Protein AF-A0A1E7J244-F1 (afdb_monomer_lite)

Secondary structure (DSSP, 8-state):
-B--TT-TT--HHHHHHHHHHHHHS--SEEEEEETTEE-S-BEE-GGGHHHHHT--STTTTHHHHHHTGGGEEEEE-S-GGGG----SHHHHHHHHSS-PPP-PPPP-

Sequence (108 aa):
MFLLGDQPFIGPTIIDSLILALQKQPANLIIPTFQGKRGNPVLAHRSIFELIQGITGDKGARVLFRSLKDQILEVEVFDQGIHLDVDTIEDYRRLADADFPEIAPPAK

Radius of gyration: 15.01 Å; chains: 1; bounding box: 40×36×39 Å

pLDDT: mean 87.34, std 13.87, range [40.31, 97.5]

Foldseek 3Di:
DDDDPQLPLPAVVNVVQQVVVCVVDPFQKEFEDEPNHTFDDIDGDPVCVVVQVPDDDDCHCVVVCVVRVVRYHYGYDHDPSRPQGDPDPVSVVVVVPDPDPPRPPPDD

Structure (mmCIF, N/CA/C/O backbone):
data_AF-A0A1E7J244-F1
#
_entry.id   AF-A0A1E7J244-F1
#
loop_
_atom_site.group_PDB
_atom_site.id
_atom_site.type_symbol
_atom_site.label_atom_id
_atom_site.label_alt_id
_atom_site.label_comp_id
_atom_site.label_asym_id
_atom_site.label_entity_id
_atom_site.label_seq_id
_atom_site.pdbx_PDB_ins_code
_atom_site.Cartn_x
_atom_site.Cartn_y
_atom_site.Cartn_z
_atom_site.occupancy
_atom_site.B_iso_or_equiv
_atom_site.auth_seq_id
_atom_site.auth_comp_id
_atom_site.auth_asym_id
_atom_site.auth_atom_id
_atom_site.pdbx_PDB_model_num
ATOM 1 N N . MET A 1 1 ? -6.843 -8.932 2.529 1.00 92.19 1 MET A N 1
ATOM 2 C CA . MET A 1 1 ? -5.667 -8.206 2.011 1.00 92.19 1 MET A CA 1
ATOM 3 C C . MET A 1 1 ? -5.795 -8.154 0.506 1.00 92.19 1 MET A C 1
ATOM 5 O O . MET A 1 1 ? -6.256 -9.137 -0.061 1.00 92.19 1 MET A O 1
ATOM 9 N N . PHE A 1 2 ? -5.427 -7.038 -0.106 1.00 93.25 2 PHE A N 1
ATOM 10 C CA . PHE A 1 2 ? -5.352 -6.879 -1.552 1.00 93.25 2 PHE A CA 1
ATOM 11 C C . PHE A 1 2 ? -3.886 -6.713 -1.955 1.00 93.25 2 PHE A C 1
ATOM 13 O O . PHE A 1 2 ? -3.195 -5.855 -1.407 1.00 93.25 2 PHE A O 1
ATOM 20 N N . LEU A 1 3 ? -3.448 -7.557 -2.885 1.00 93.94 3 LEU A N 1
ATOM 21 C CA . LEU A 1 3 ? -2.145 -7.548 -3.548 1.00 93.94 3 LEU A CA 1
ATOM 22 C C . LEU A 1 3 ? -2.396 -7.367 -5.045 1.00 93.94 3 LEU A C 1
ATOM 24 O O . LEU A 1 3 ? -3.438 -7.809 -5.540 1.00 93.94 3 LEU A O 1
ATOM 28 N N . LEU A 1 4 ? -1.458 -6.737 -5.746 1.00 92.69 4 LEU A N 1
ATOM 29 C CA . LEU A 1 4 ? -1.504 -6.643 -7.200 1.00 92.69 4 LEU A CA 1
ATOM 30 C C . LEU A 1 4 ? -0.623 -7.736 -7.812 1.00 92.69 4 LEU A C 1
ATOM 32 O O . LEU A 1 4 ? 0.430 -8.067 -7.271 1.00 92.69 4 LEU A O 1
ATOM 36 N N . GLY A 1 5 ? -1.088 -8.345 -8.903 1.00 92.44 5 GLY A N 1
ATOM 37 C CA . GLY A 1 5 ? -0.395 -9.477 -9.531 1.00 92.44 5 GLY A CA 1
ATOM 38 C C . GLY A 1 5 ? 0.880 -9.088 -10.284 1.00 92.44 5 GLY A C 1
ATOM 39 O O . GLY A 1 5 ? 1.729 -9.938 -10.528 1.00 92.44 5 GLY A O 1
ATOM 40 N N . ASP A 1 6 ? 1.009 -7.813 -10.629 1.00 93.69 6 ASP A N 1
ATOM 41 C CA . ASP A 1 6 ? 2.112 -7.162 -11.339 1.00 93.69 6 ASP A CA 1
ATOM 42 C C . ASP A 1 6 ? 3.141 -6.509 -10.399 1.00 93.69 6 ASP A C 1
ATOM 44 O O . ASP A 1 6 ? 4.097 -5.901 -10.876 1.00 93.69 6 ASP A O 1
ATOM 48 N N . GLN A 1 7 ? 2.996 -6.681 -9.079 1.00 93.06 7 GLN A N 1
ATOM 49 C CA . GLN A 1 7 ? 3.931 -6.197 -8.057 1.00 93.06 7 GLN A CA 1
ATOM 50 C 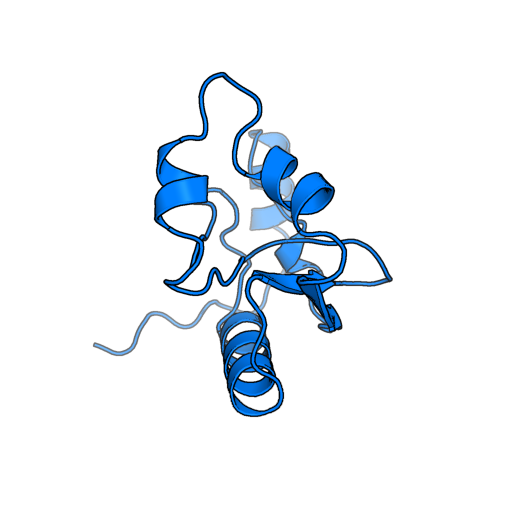C . GLN A 1 7 ? 4.692 -7.354 -7.383 1.00 93.06 7 GLN A C 1
ATOM 52 O O . GLN A 1 7 ? 4.452 -7.666 -6.211 1.00 93.06 7 GLN A O 1
ATOM 57 N N . PRO A 1 8 ? 5.626 -8.025 -8.082 1.00 91.19 8 PRO A N 1
ATOM 58 C CA . PRO A 1 8 ? 6.312 -9.198 -7.542 1.00 91.19 8 PRO A CA 1
ATOM 59 C C . PRO A 1 8 ? 7.269 -8.864 -6.389 1.00 91.19 8 PRO A C 1
ATOM 61 O O . PRO A 1 8 ? 7.616 -9.749 -5.618 1.00 91.19 8 PRO A O 1
ATOM 64 N N . PHE A 1 9 ? 7.674 -7.601 -6.232 1.00 91.06 9 PHE A N 1
ATOM 65 C CA . PHE A 1 9 ? 8.650 -7.167 -5.224 1.00 91.06 9 PHE A CA 1
ATOM 66 C C . PHE A 1 9 ? 8.050 -6.910 -3.835 1.00 91.06 9 PHE A C 1
ATOM 68 O O . PHE A 1 9 ? 8.753 -6.453 -2.936 1.00 91.06 9 PHE A O 1
ATOM 75 N N . ILE A 1 10 ? 6.765 -7.210 -3.623 1.00 92.38 10 ILE A N 1
ATOM 76 C CA . ILE A 1 10 ? 6.175 -7.192 -2.281 1.00 92.38 10 ILE A CA 1
ATOM 77 C C . ILE A 1 10 ? 6.708 -8.384 -1.479 1.00 92.38 10 ILE A C 1
ATOM 79 O O . ILE A 1 10 ? 6.204 -9.503 -1.574 1.00 92.38 10 ILE A O 1
ATOM 83 N N . GLY A 1 11 ? 7.730 -8.127 -0.665 1.00 89.69 11 GLY A N 1
ATOM 84 C CA . GLY A 1 11 ? 8.319 -9.118 0.228 1.00 89.69 11 GLY A CA 1
ATOM 85 C C . GLY A 1 11 ? 7.470 -9.435 1.472 1.00 89.69 11 GLY A C 1
ATOM 86 O O . GLY A 1 11 ? 6.591 -8.658 1.867 1.00 89.69 11 GLY A O 1
ATOM 87 N N . PRO A 1 12 ? 7.765 -10.555 2.161 1.00 92.62 12 PRO A N 1
ATOM 88 C CA . PRO A 1 12 ? 7.061 -10.958 3.381 1.00 92.62 12 PRO A CA 1
ATOM 89 C C . PRO A 1 12 ? 7.202 -9.935 4.517 1.00 92.62 12 PRO A C 1
ATOM 91 O O . PRO A 1 12 ? 6.264 -9.724 5.277 1.00 92.62 12 PRO A O 1
ATOM 94 N N . THR A 1 13 ? 8.327 -9.224 4.591 1.00 93.50 13 THR A N 1
ATOM 95 C CA . THR A 1 13 ? 8.584 -8.193 5.610 1.00 93.50 13 THR A CA 1
ATOM 96 C C . THR A 1 13 ? 7.590 -7.032 5.548 1.00 93.50 13 THR A C 1
ATOM 98 O O . THR A 1 13 ? 7.184 -6.515 6.593 1.00 93.50 13 THR A O 1
ATOM 101 N N . ILE A 1 14 ? 7.153 -6.636 4.346 1.00 95.00 14 ILE A N 1
ATOM 102 C CA . ILE A 1 14 ? 6.096 -5.632 4.158 1.00 95.00 14 ILE A CA 1
ATOM 103 C C . ILE A 1 14 ? 4.780 -6.172 4.726 1.00 95.00 14 ILE A C 1
ATOM 105 O O . ILE A 1 14 ? 4.112 -5.489 5.502 1.00 95.00 14 ILE A O 1
ATOM 109 N N . ILE A 1 15 ? 4.425 -7.411 4.380 1.00 95.50 15 ILE A N 1
ATOM 110 C CA . ILE A 1 15 ? 3.190 -8.061 4.834 1.00 95.50 15 ILE A CA 1
ATOM 111 C C . ILE A 1 15 ? 3.156 -8.164 6.365 1.00 95.50 15 ILE A C 1
ATOM 113 O O . ILE A 1 15 ? 2.175 -7.748 6.990 1.00 95.50 15 ILE A O 1
ATOM 117 N N . ASP A 1 16 ? 4.240 -8.649 6.968 1.00 96.00 16 ASP A N 1
ATOM 118 C CA . ASP A 1 16 ? 4.376 -8.790 8.416 1.00 96.00 16 ASP A CA 1
ATOM 119 C C . ASP A 1 16 ? 4.263 -7.436 9.121 1.00 96.00 16 ASP A C 1
ATOM 121 O O . ASP A 1 16 ? 3.576 -7.319 10.138 1.00 96.00 16 ASP A O 1
ATOM 125 N N . SER A 1 17 ? 4.858 -6.383 8.551 1.00 96.19 17 SER A N 1
ATOM 126 C CA . SER A 1 17 ? 4.771 -5.021 9.093 1.00 96.19 17 SER A CA 1
ATOM 127 C C . SER A 1 17 ? 3.323 -4.527 9.176 1.00 96.19 17 SER A C 1
ATOM 129 O O . SER A 1 17 ? 2.916 -3.963 10.195 1.00 96.19 17 SER A O 1
ATOM 131 N N . LEU A 1 18 ? 2.511 -4.786 8.145 1.00 97.00 18 LEU A N 1
ATOM 132 C CA . LEU A 1 18 ? 1.093 -4.410 8.141 1.00 97.00 18 LEU A CA 1
ATOM 133 C C . LEU A 1 18 ? 0.263 -5.239 9.129 1.00 97.00 18 LEU A C 1
ATOM 135 O O . LEU A 1 18 ? -0.622 -4.699 9.795 1.00 97.00 18 LEU A O 1
ATOM 139 N N . ILE A 1 19 ? 0.543 -6.541 9.248 1.00 96.06 19 ILE A N 1
ATOM 140 C CA . ILE A 1 19 ? -0.139 -7.422 10.209 1.00 96.06 19 ILE A CA 1
ATOM 141 C C . ILE A 1 19 ? 0.183 -6.994 11.646 1.00 96.06 19 ILE A C 1
ATOM 143 O O . ILE A 1 19 ? -0.722 -6.886 12.476 1.00 96.06 19 ILE A O 1
ATOM 147 N N . LEU A 1 20 ? 1.448 -6.695 11.944 1.00 96.81 20 LEU A N 1
ATOM 148 C CA . LEU A 1 20 ? 1.864 -6.194 13.254 1.00 96.81 20 LEU A CA 1
ATOM 149 C C . LEU A 1 20 ? 1.220 -4.839 13.572 1.00 96.81 20 LEU A C 1
ATOM 151 O O . LEU A 1 20 ? 0.821 -4.602 14.713 1.00 96.81 20 LEU A O 1
ATOM 155 N N . ALA A 1 21 ? 1.087 -3.954 12.582 1.00 96.62 21 ALA A N 1
ATOM 156 C CA . ALA A 1 21 ? 0.380 -2.689 12.750 1.00 96.62 21 ALA A CA 1
ATOM 157 C C . ALA A 1 21 ? -1.105 -2.907 13.082 1.00 96.62 21 ALA A C 1
ATOM 159 O O . ALA A 1 21 ? -1.600 -2.307 14.036 1.00 96.62 21 ALA A O 1
ATOM 160 N N . LEU A 1 22 ? -1.784 -3.828 12.383 1.00 94.62 22 LEU A N 1
ATOM 161 C CA . LEU A 1 22 ? -3.179 -4.199 12.662 1.00 94.62 22 LEU A CA 1
ATOM 162 C C . LEU A 1 22 ? -3.374 -4.679 14.103 1.00 94.62 22 LEU A C 1
ATOM 164 O O . LEU A 1 22 ? -4.349 -4.311 14.754 1.00 94.62 22 LEU A O 1
ATOM 168 N N . GLN A 1 23 ? -2.451 -5.507 14.598 1.00 94.50 23 GLN A N 1
ATOM 169 C CA . GLN A 1 23 ? -2.508 -6.039 15.960 1.00 94.50 23 GLN A CA 1
ATOM 170 C C . GLN A 1 23 ? -2.347 -4.947 17.024 1.00 94.50 23 GLN A C 1
ATOM 172 O O . GLN A 1 23 ? -2.939 -5.047 18.097 1.00 94.50 23 GLN A O 1
ATOM 177 N N . LYS A 1 24 ? -1.555 -3.907 16.739 1.00 96.38 24 LYS A N 1
ATOM 178 C CA . LYS A 1 24 ? -1.320 -2.783 17.657 1.00 96.38 24 LYS A CA 1
ATOM 179 C C . LYS A 1 24 ? -2.447 -1.757 17.626 1.00 96.38 24 LYS A C 1
ATOM 181 O O . LYS A 1 24 ? -2.811 -1.220 18.669 1.00 96.38 24 LYS A O 1
ATOM 186 N N . GLN A 1 25 ? -2.972 -1.470 16.440 1.00 94.62 25 GLN A N 1
ATOM 187 C CA . GLN A 1 25 ? -3.987 -0.452 16.229 1.00 94.62 25 GLN A CA 1
ATOM 188 C C . GLN A 1 25 ? -4.992 -0.931 15.175 1.00 94.62 25 GLN A C 1
ATOM 190 O O . GLN A 1 25 ? -4.710 -0.8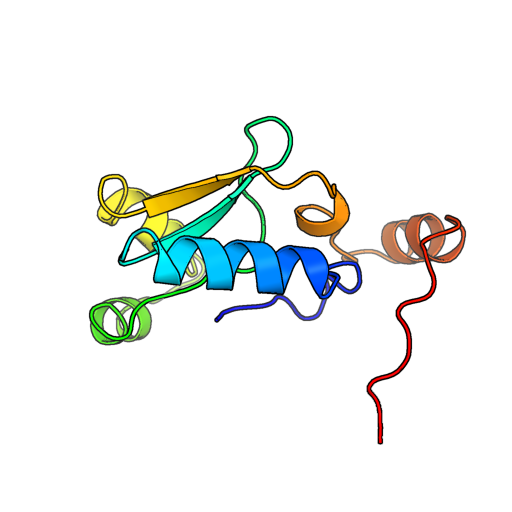76 13.976 1.00 94.62 25 GLN A O 1
ATOM 195 N N . PRO A 1 26 ? -6.189 -1.371 15.602 1.00 92.12 26 PRO A N 1
ATOM 196 C CA . PRO A 1 26 ? -7.262 -1.694 14.678 1.00 92.12 26 PRO A CA 1
ATOM 197 C C . PRO A 1 26 ? -7.627 -0.483 13.813 1.00 92.12 26 PRO A C 1
ATOM 199 O O . PRO A 1 26 ? -7.870 0.611 14.324 1.00 92.12 26 PRO A O 1
ATOM 202 N N . ALA A 1 27 ? -7.697 -0.692 12.502 1.00 94.00 27 ALA A N 1
ATOM 203 C CA . ALA A 1 27 ? -8.133 0.303 11.531 1.00 94.00 27 ALA A CA 1
ATOM 204 C C . ALA A 1 27 ? -8.926 -0.377 10.410 1.00 94.00 27 ALA A C 1
ATOM 206 O O . ALA A 1 27 ? -8.762 -1.572 10.152 1.00 94.00 27 ALA A O 1
ATOM 207 N N . ASN A 1 28 ? -9.791 0.383 9.735 1.00 94.75 28 ASN A N 1
ATOM 208 C CA . ASN A 1 28 ? -10.603 -0.166 8.648 1.00 94.75 28 ASN A CA 1
ATOM 209 C C . ASN A 1 28 ? -9.781 -0.382 7.375 1.00 94.75 28 ASN A C 1
ATOM 211 O O . ASN A 1 28 ? -10.041 -1.332 6.633 1.00 94.75 28 ASN A O 1
ATOM 215 N N . LEU A 1 29 ? -8.781 0.470 7.151 1.00 95.25 29 LEU A N 1
ATOM 216 C CA . LEU A 1 29 ? -7.779 0.316 6.106 1.00 95.25 29 LEU A CA 1
ATOM 217 C C . LEU A 1 29 ? -6.384 0.471 6.703 1.00 95.25 29 LEU A C 1
ATOM 219 O O . LEU A 1 29 ? -6.152 1.392 7.481 1.00 95.25 29 LEU A O 1
ATOM 223 N N . ILE A 1 30 ? -5.457 -0.395 6.305 1.00 96.81 30 ILE A N 1
ATOM 224 C CA . ILE A 1 30 ? -4.034 -0.262 6.633 1.00 96.81 30 ILE A CA 1
ATOM 225 C C . ILE A 1 30 ? -3.245 -0.337 5.334 1.00 96.81 30 ILE A C 1
ATOM 227 O O . ILE A 1 30 ? -3.489 -1.226 4.512 1.00 96.81 30 ILE A O 1
ATOM 231 N N . ILE A 1 31 ? -2.351 0.628 5.137 1.00 96.00 31 ILE A N 1
ATOM 232 C CA . ILE A 1 31 ? -1.651 0.853 3.871 1.00 96.00 31 ILE A CA 1
ATOM 233 C C . ILE A 1 31 ? -0.178 1.151 4.167 1.00 96.00 31 ILE A C 1
ATOM 235 O O . ILE A 1 31 ? 0.092 1.968 5.051 1.00 96.00 31 ILE A O 1
ATOM 239 N N . PRO A 1 32 ? 0.773 0.547 3.440 1.00 97.12 32 PRO A N 1
ATOM 240 C CA . PRO A 1 32 ? 2.172 0.888 3.573 1.00 97.12 32 PRO A CA 1
ATOM 241 C C . PRO A 1 32 ? 2.465 2.241 2.927 1.00 97.12 32 PRO A C 1
ATOM 243 O O . PRO A 1 32 ? 1.891 2.603 1.891 1.00 97.12 32 PRO A O 1
ATOM 246 N N . THR A 1 33 ? 3.407 2.961 3.517 1.00 97.31 33 THR A N 1
ATOM 247 C CA . THR A 1 33 ? 4.016 4.148 2.929 1.00 97.31 33 THR A CA 1
ATOM 248 C C . THR A 1 33 ? 5.521 3.971 2.827 1.00 97.31 33 THR A C 1
ATOM 250 O O . THR A 1 33 ? 6.137 3.347 3.683 1.00 97.31 33 THR A O 1
ATOM 253 N N . PHE A 1 34 ? 6.115 4.512 1.771 1.00 95.81 34 PHE A N 1
ATOM 254 C CA . PHE A 1 34 ? 7.560 4.637 1.639 1.00 95.81 34 PHE A CA 1
ATOM 255 C C . PHE A 1 34 ? 7.854 6.072 1.222 1.00 95.81 34 PHE A C 1
ATOM 257 O O . PHE A 1 34 ? 7.341 6.552 0.206 1.00 95.81 34 PHE A O 1
ATOM 264 N N . GLN A 1 35 ? 8.625 6.791 2.038 1.00 94.56 35 GLN A N 1
ATOM 265 C CA . GLN A 1 35 ? 8.953 8.202 1.802 1.00 94.56 35 GLN A CA 1
ATOM 266 C C . GLN A 1 35 ? 7.696 9.078 1.623 1.00 94.56 35 GLN A C 1
ATOM 268 O O . GLN A 1 35 ? 7.629 9.946 0.748 1.00 94.56 35 GLN A O 1
ATOM 273 N N . GLY A 1 36 ? 6.667 8.825 2.439 1.00 93.50 36 GLY A N 1
ATOM 274 C CA . GLY A 1 36 ? 5.409 9.580 2.424 1.00 93.50 36 GLY A CA 1
ATOM 275 C C . GLY A 1 36 ? 4.486 9.286 1.235 1.00 93.50 36 GLY A C 1
ATOM 276 O O . GLY A 1 36 ? 3.465 9.958 1.072 1.00 93.50 36 GLY A O 1
ATOM 277 N N . LYS A 1 37 ? 4.808 8.292 0.398 1.00 94.81 37 LYS A N 1
ATOM 278 C CA . LYS A 1 37 ? 3.942 7.834 -0.695 1.00 94.81 37 LYS A CA 1
ATOM 279 C C . LYS A 1 37 ? 3.283 6.513 -0.328 1.00 94.81 37 LYS A C 1
ATOM 281 O O . LYS A 1 37 ? 3.950 5.578 0.092 1.00 94.81 37 LYS A O 1
ATOM 286 N N . ARG A 1 38 ? 1.963 6.436 -0.507 1.00 94.56 38 ARG A N 1
ATOM 287 C CA . ARG A 1 38 ? 1.178 5.210 -0.296 1.00 94.56 38 ARG A CA 1
ATOM 288 C C . ARG A 1 38 ? 1.471 4.186 -1.387 1.00 94.56 38 ARG A C 1
ATOM 290 O O . ARG A 1 38 ? 1.598 4.561 -2.551 1.00 94.56 38 ARG A O 1
ATOM 297 N N . GLY A 1 39 ? 1.510 2.914 -1.014 1.00 93.69 39 GLY A N 1
ATOM 298 C CA . GLY A 1 39 ? 1.639 1.793 -1.941 1.00 93.69 39 GLY A CA 1
ATOM 299 C C . GLY A 1 39 ? 0.728 0.629 -1.568 1.00 93.69 39 GLY A C 1
ATOM 300 O O . GLY A 1 39 ? -0.269 0.793 -0.864 1.00 93.69 39 GLY A O 1
ATOM 301 N N . ASN A 1 40 ? 1.089 -0.551 -2.048 1.00 94.25 40 ASN A N 1
ATOM 302 C CA . ASN A 1 40 ? 0.426 -1.823 -1.761 1.00 94.25 40 ASN A CA 1
ATOM 303 C C . ASN A 1 40 ? 1.342 -2.711 -0.902 1.00 94.25 40 ASN A C 1
ATOM 305 O O . ASN A 1 40 ? 2.542 -2.453 -0.850 1.00 94.25 40 ASN A O 1
ATOM 309 N N . PRO A 1 41 ? 0.824 -3.760 -0.236 1.00 95.19 41 PRO A N 1
ATOM 310 C CA . PRO A 1 41 ? -0.560 -4.236 -0.231 1.00 95.19 41 PRO A CA 1
ATOM 311 C C . PRO A 1 41 ? -1.485 -3.445 0.693 1.00 95.19 41 PRO A C 1
ATOM 313 O O . PRO A 1 41 ? -1.042 -2.753 1.598 1.00 95.19 41 PRO A O 1
ATOM 316 N N . VAL A 1 42 ? -2.797 -3.595 0.505 1.00 94.88 42 VAL A N 1
ATOM 317 C CA . VAL A 1 42 ? -3.810 -2.957 1.360 1.00 94.88 42 VAL A CA 1
ATOM 318 C C . VAL A 1 42 ? -4.497 -3.999 2.238 1.00 94.88 42 VAL A C 1
ATOM 320 O O . VAL A 1 42 ? -5.078 -4.976 1.751 1.00 94.88 42 VAL A O 1
ATOM 323 N N . LEU A 1 43 ? -4.494 -3.786 3.552 1.00 95.50 43 LEU A N 1
ATOM 324 C CA . LEU A 1 43 ? -5.368 -4.517 4.467 1.00 95.50 43 LEU A CA 1
ATOM 325 C C . LEU A 1 43 ? -6.707 -3.792 4.567 1.00 95.50 43 LEU A C 1
ATOM 327 O O . LEU A 1 43 ? -6.757 -2.608 4.880 1.00 95.50 43 LEU A O 1
ATOM 331 N N . ALA A 1 44 ? -7.789 -4.528 4.337 1.00 94.12 44 ALA A N 1
ATOM 332 C CA . ALA A 1 44 ? -9.149 -4.059 4.538 1.00 94.12 44 ALA A CA 1
ATOM 333 C C . ALA A 1 44 ? -9.802 -4.885 5.641 1.00 94.12 44 ALA A C 1
ATOM 335 O O . ALA A 1 44 ? -9.820 -6.119 5.568 1.00 94.12 44 ALA A O 1
ATOM 336 N N . HIS A 1 45 ? -10.338 -4.208 6.651 1.00 94.25 45 HIS A N 1
ATOM 337 C CA . HIS A 1 45 ? -11.103 -4.858 7.700 1.00 94.25 45 HIS A CA 1
ATOM 338 C C . HIS A 1 45 ? -12.450 -5.354 7.155 1.00 94.25 45 HIS A C 1
ATOM 340 O O . HIS A 1 45 ? -13.038 -4.765 6.247 1.00 94.25 45 HIS A O 1
ATOM 346 N N . ARG A 1 46 ? -12.982 -6.433 7.739 1.00 93.75 46 ARG A N 1
ATOM 347 C CA . ARG A 1 46 ? -14.247 -7.037 7.293 1.00 93.75 46 ARG A CA 1
ATOM 348 C C . ARG A 1 46 ? -15.432 -6.063 7.335 1.00 93.75 46 ARG A C 1
ATOM 350 O O . ARG A 1 46 ? -16.338 -6.184 6.519 1.00 93.75 46 ARG A O 1
ATOM 357 N N . SER A 1 47 ? -15.414 -5.091 8.249 1.00 93.31 47 SER A N 1
ATOM 358 C CA . SER A 1 47 ? -16.470 -4.074 8.400 1.00 93.31 47 SER A CA 1
ATOM 359 C C . SER A 1 47 ? -16.719 -3.244 7.137 1.00 93.31 47 SER A C 1
ATOM 361 O O . SER A 1 47 ? -17.811 -2.711 6.986 1.00 93.31 47 SER A O 1
ATOM 363 N N . ILE A 1 48 ? -15.742 -3.137 6.229 1.00 91.81 48 ILE A N 1
ATOM 364 C CA . ILE A 1 48 ? -15.863 -2.341 4.999 1.00 91.81 48 ILE A CA 1
ATOM 365 C C . ILE A 1 48 ? -16.064 -3.194 3.739 1.00 91.81 48 ILE A C 1
ATOM 367 O O . ILE A 1 48 ? -16.009 -2.672 2.628 1.00 91.81 48 ILE A O 1
ATOM 371 N N . PHE A 1 49 ? -16.305 -4.502 3.874 1.00 92.31 49 PHE A N 1
ATOM 372 C CA . PHE A 1 49 ? -16.462 -5.390 2.715 1.00 92.31 49 PHE A CA 1
ATOM 373 C C . PHE A 1 49 ? -17.698 -5.057 1.879 1.00 92.31 49 PHE A C 1
ATOM 375 O O . PHE A 1 49 ? -17.618 -5.100 0.656 1.00 92.31 49 PHE A O 1
ATOM 382 N N . GLU A 1 50 ? -18.812 -4.686 2.510 1.00 91.75 50 GLU A N 1
ATOM 383 C CA . GLU A 1 50 ? -20.014 -4.241 1.790 1.00 91.75 50 GLU A CA 1
ATOM 384 C C . GLU A 1 50 ? -19.733 -2.975 0.974 1.00 91.75 50 GLU A C 1
ATOM 386 O O . GLU A 1 50 ? -20.115 -2.881 -0.191 1.00 91.75 50 GLU A O 1
ATOM 391 N N . LEU A 1 51 ? -18.974 -2.036 1.549 1.00 90.31 51 LEU A N 1
ATOM 392 C CA . LEU A 1 51 ? -18.548 -0.826 0.852 1.00 90.31 51 LEU A CA 1
ATOM 393 C C . LEU A 1 51 ? -17.656 -1.152 -0.355 1.00 90.31 51 LEU A C 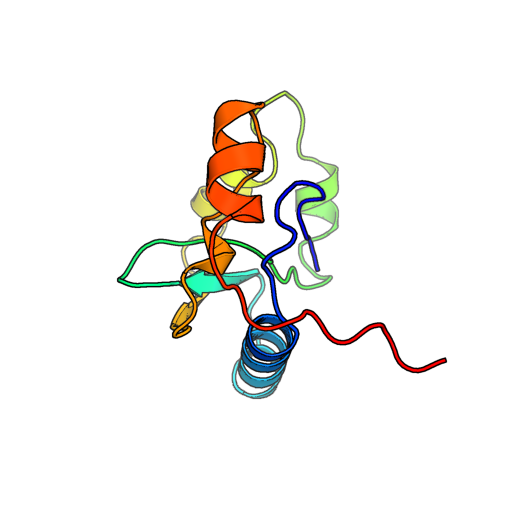1
ATOM 395 O O . LEU A 1 51 ? -17.824 -0.545 -1.408 1.00 90.31 51 LEU A O 1
ATOM 399 N N . ILE A 1 52 ? -16.736 -2.115 -0.220 1.00 90.88 52 ILE A N 1
ATOM 400 C CA . ILE A 1 52 ? -15.881 -2.585 -1.322 1.00 90.88 52 ILE A CA 1
ATOM 401 C C . ILE A 1 52 ? -16.720 -3.235 -2.432 1.00 90.88 52 ILE A C 1
ATOM 403 O O . ILE A 1 52 ? -16.507 -2.934 -3.603 1.00 90.88 52 ILE A O 1
ATOM 407 N N . GLN A 1 53 ? -17.679 -4.095 -2.081 1.00 90.12 53 GLN A N 1
ATOM 408 C CA . GLN A 1 53 ? -18.553 -4.769 -3.052 1.00 90.12 53 GLN A CA 1
ATOM 409 C C . GLN A 1 53 ? -19.436 -3.789 -3.832 1.00 90.12 53 GLN A C 1
ATOM 411 O O . GLN A 1 53 ? -19.770 -4.049 -4.984 1.00 90.12 53 GLN A O 1
ATOM 416 N N . GLY A 1 54 ? -19.792 -2.655 -3.224 1.00 89.31 54 GLY A N 1
ATOM 417 C CA . GLY A 1 54 ? -20.547 -1.590 -3.882 1.00 89.31 54 GLY A CA 1
ATOM 418 C C . GLY A 1 54 ? -19.733 -0.730 -4.858 1.00 89.31 54 GLY A C 1
ATOM 419 O O . GLY A 1 54 ? -20.311 0.124 -5.535 1.00 89.31 54 GLY A O 1
ATOM 420 N N . ILE A 1 55 ? -18.408 -0.904 -4.943 1.00 88.69 55 ILE A N 1
ATOM 421 C CA . ILE A 1 55 ? -17.574 -0.139 -5.878 1.00 88.69 55 ILE A CA 1
ATOM 422 C C . ILE A 1 55 ? -17.887 -0.573 -7.307 1.00 88.69 55 ILE A C 1
ATOM 424 O O . ILE A 1 55 ? -17.804 -1.746 -7.658 1.00 88.69 55 ILE A O 1
ATOM 428 N N . THR A 1 56 ? -18.196 0.405 -8.153 1.00 83.44 56 THR A N 1
ATOM 429 C CA . THR A 1 56 ? -18.491 0.198 -9.571 1.00 83.44 56 THR A CA 1
ATOM 430 C C . THR A 1 56 ? -17.670 1.141 -10.449 1.00 83.44 56 THR A C 1
ATOM 432 O O . THR A 1 56 ? -17.213 2.204 -10.012 1.00 83.44 56 THR A O 1
ATOM 435 N N . GLY A 1 57 ? -17.489 0.745 -11.710 1.00 81.31 57 GLY A N 1
ATOM 436 C CA . GLY A 1 57 ? -16.712 1.491 -12.697 1.00 81.31 57 GLY A CA 1
ATOM 437 C C . GLY A 1 57 ? -15.198 1.417 -12.482 1.00 81.31 57 GLY A C 1
ATOM 438 O O . GLY A 1 57 ? -14.693 0.758 -11.577 1.00 81.31 57 GLY A O 1
ATOM 439 N N . ASP A 1 58 ? -14.464 2.149 -13.315 1.00 73.12 58 ASP A N 1
ATOM 440 C CA . ASP A 1 58 ? -13.006 2.020 -13.465 1.00 73.12 58 ASP A CA 1
ATOM 441 C C . ASP A 1 58 ? -12.184 2.796 -12.411 1.00 73.12 58 ASP A C 1
ATOM 443 O O . ASP A 1 58 ? -11.030 3.170 -12.600 1.00 73.12 58 ASP A O 1
ATOM 447 N N . LYS A 1 59 ? -12.804 3.131 -11.273 1.00 71.38 59 LYS A N 1
ATOM 448 C CA . LYS A 1 59 ? -12.137 3.887 -10.196 1.00 71.38 59 LYS A CA 1
ATOM 449 C C . LYS A 1 59 ? -11.425 2.974 -9.197 1.00 71.38 59 LYS A C 1
ATOM 451 O O . LYS A 1 59 ? -10.530 3.445 -8.488 1.00 71.38 59 LYS A O 1
ATOM 456 N N . GLY A 1 60 ? -11.828 1.703 -9.127 1.00 77.94 60 GLY A N 1
ATOM 457 C CA . GLY A 1 60 ? -11.302 0.714 -8.187 1.00 77.94 60 GLY A CA 1
ATOM 458 C C . GLY A 1 60 ? -11.356 1.171 -6.722 1.00 77.94 60 GLY A C 1
ATOM 459 O O . GLY A 1 60 ? -12.139 2.045 -6.338 1.00 77.94 60 GLY A O 1
ATOM 460 N N . ALA A 1 61 ? -10.465 0.621 -5.894 1.00 78.12 61 ALA A N 1
ATOM 461 C CA . ALA A 1 61 ? -10.388 0.914 -4.460 1.00 78.12 61 ALA A CA 1
ATOM 462 C C . ALA A 1 61 ? -9.992 2.368 -4.126 1.00 78.12 61 ALA A C 1
ATOM 464 O O . ALA A 1 61 ? -10.141 2.794 -2.981 1.00 78.12 61 ALA A O 1
ATOM 465 N N . ARG A 1 62 ? -9.554 3.180 -5.107 1.00 81.94 62 ARG A N 1
ATOM 466 C CA . ARG A 1 62 ? -9.147 4.582 -4.874 1.00 81.94 62 ARG A CA 1
ATOM 467 C C . ARG A 1 62 ? -10.257 5.441 -4.267 1.00 81.94 62 ARG A C 1
ATOM 469 O O . ARG A 1 62 ? -9.970 6.432 -3.597 1.00 81.94 62 ARG A O 1
ATOM 476 N N . VAL A 1 63 ? -11.523 5.085 -4.496 1.00 83.00 63 VAL A N 1
ATOM 477 C CA . VAL A 1 63 ? -12.668 5.773 -3.880 1.00 83.00 63 VAL A CA 1
ATOM 478 C C . VAL A 1 63 ? -12.663 5.643 -2.354 1.00 83.00 63 VAL A C 1
ATOM 480 O O . VAL A 1 63 ? -12.946 6.621 -1.663 1.00 83.00 63 VAL A O 1
ATOM 483 N N . LEU A 1 64 ? -12.236 4.491 -1.830 1.00 85.19 64 LEU A N 1
ATOM 484 C CA . LEU A 1 64 ? -12.204 4.209 -0.396 1.00 85.19 64 LEU A CA 1
ATOM 485 C C . LEU A 1 64 ? -11.234 5.133 0.334 1.00 85.19 64 LEU A C 1
ATOM 487 O O . LEU A 1 64 ? -11.546 5.607 1.418 1.00 85.19 64 LEU A O 1
ATOM 491 N N . PHE A 1 65 ? -10.096 5.466 -0.281 1.00 84.62 65 PHE A N 1
ATOM 492 C CA . PHE A 1 65 ? -9.096 6.326 0.356 1.00 84.62 65 PHE A CA 1
ATOM 493 C C . PHE A 1 65 ? -9.564 7.764 0.578 1.00 84.62 65 PHE A C 1
ATOM 495 O O . PHE A 1 65 ? -9.018 8.462 1.431 1.00 84.62 65 PHE A O 1
ATOM 502 N N . ARG A 1 66 ? -10.561 8.214 -0.192 1.00 84.50 66 ARG A N 1
ATOM 503 C CA . ARG A 1 66 ? -11.204 9.515 0.015 1.00 84.50 66 ARG A CA 1
ATOM 504 C C . ARG A 1 66 ? -12.291 9.424 1.078 1.00 84.50 66 ARG A C 1
ATOM 506 O O . ARG A 1 66 ? -12.315 10.253 1.977 1.00 84.50 66 ARG A O 1
ATOM 513 N N . SER A 1 67 ? -13.158 8.418 0.986 1.00 84.75 67 SER A N 1
ATOM 514 C CA . SER A 1 67 ? -14.311 8.260 1.882 1.00 84.75 67 SER A CA 1
ATOM 515 C C . SER A 1 67 ? -13.943 7.807 3.297 1.00 84.75 67 SER A C 1
ATOM 517 O O . SER A 1 67 ? -14.673 8.101 4.235 1.00 84.75 67 SER A O 1
ATOM 519 N N . LEU A 1 68 ? -12.822 7.102 3.459 1.00 88.00 68 LEU A N 1
ATOM 520 C CA . LEU A 1 68 ? -12.361 6.538 4.730 1.00 88.00 68 LEU A CA 1
ATOM 521 C C . LEU A 1 68 ? -11.077 7.206 5.231 1.00 88.00 68 LEU A C 1
ATOM 523 O O . LEU A 1 68 ? -10.336 6.583 5.980 1.00 88.00 68 LEU A O 1
ATOM 527 N N . LYS A 1 69 ? -10.784 8.445 4.812 1.00 86.12 69 LYS A N 1
ATOM 528 C CA . LYS A 1 69 ? -9.496 9.107 5.080 1.00 86.12 69 LYS A CA 1
ATOM 529 C C . LYS A 1 69 ? -9.075 9.042 6.556 1.00 86.12 69 LYS A C 1
ATOM 531 O O . LYS A 1 69 ? -7.929 8.709 6.829 1.00 86.12 69 LYS A O 1
ATOM 536 N N . ASP A 1 70 ? -10.008 9.277 7.476 1.00 89.69 70 ASP A N 1
ATOM 537 C CA . ASP A 1 70 ? -9.752 9.288 8.927 1.00 89.69 70 ASP A CA 1
ATOM 538 C C . ASP A 1 70 ? -9.736 7.885 9.564 1.00 89.69 70 ASP A C 1
ATOM 540 O O . ASP A 1 70 ? -9.577 7.734 10.771 1.00 89.69 70 ASP A O 1
ATOM 544 N N . GLN A 1 71 ? -9.927 6.842 8.755 1.00 92.25 71 GLN A N 1
ATOM 545 C CA . GLN A 1 71 ? -9.975 5.435 9.163 1.00 92.25 71 GLN A CA 1
ATOM 546 C C . GLN A 1 71 ? -8.852 4.611 8.508 1.00 92.25 71 GLN A C 1
ATOM 548 O O . GLN A 1 71 ? -8.883 3.375 8.546 1.00 92.25 71 GLN A O 1
ATOM 553 N N . ILE A 1 72 ? -7.891 5.299 7.882 1.00 94.44 72 ILE A N 1
ATOM 554 C CA . ILE A 1 72 ? -6.682 4.725 7.297 1.00 94.44 72 ILE A CA 1
ATOM 555 C C . ILE A 1 72 ? -5.554 4.828 8.318 1.00 94.44 72 ILE A C 1
ATOM 557 O O . ILE A 1 72 ? -5.233 5.917 8.789 1.00 94.44 72 ILE A O 1
ATOM 561 N N . LEU A 1 73 ? -4.918 3.697 8.593 1.00 96.56 73 LEU A N 1
ATOM 562 C CA . LEU A 1 73 ? -3.626 3.638 9.255 1.00 96.56 73 LEU A CA 1
ATOM 563 C C . LEU A 1 73 ? -2.529 3.520 8.194 1.00 96.56 73 LEU A C 1
ATOM 565 O O . LEU A 1 73 ? -2.479 2.545 7.442 1.00 96.56 73 LEU A O 1
ATOM 569 N N . GLU A 1 74 ? -1.660 4.520 8.130 1.00 96.50 74 GLU A N 1
ATOM 570 C CA . GLU A 1 74 ? -0.458 4.483 7.299 1.00 96.50 74 GLU A CA 1
ATOM 571 C C . GLU A 1 74 ? 0.691 3.842 8.083 1.00 96.50 74 GLU A C 1
ATOM 573 O O . GLU A 1 74 ? 0.900 4.150 9.258 1.00 96.50 74 GLU A O 1
ATOM 578 N N . VAL A 1 75 ? 1.413 2.927 7.439 1.00 97.50 75 VAL A N 1
ATOM 579 C CA . VAL A 1 75 ? 2.528 2.185 8.036 1.00 97.50 75 VAL A CA 1
ATOM 580 C C . VAL A 1 75 ? 3.774 2.453 7.211 1.00 97.50 75 VAL A C 1
ATOM 582 O O . VAL A 1 75 ? 3.901 1.930 6.107 1.00 97.50 75 VAL A O 1
ATOM 585 N N . GLU A 1 76 ? 4.701 3.247 7.740 1.00 97.31 76 GLU A N 1
ATOM 586 C CA . GLU A 1 76 ? 5.974 3.469 7.054 1.00 97.31 76 GLU A CA 1
ATOM 587 C C . GLU A 1 76 ? 6.767 2.157 6.996 1.00 97.31 76 GLU A C 1
ATOM 589 O O . GLU A 1 76 ? 7.027 1.518 8.020 1.00 97.31 76 GLU A O 1
ATOM 594 N N . VAL A 1 77 ? 7.139 1.763 5.783 1.00 95.19 77 VAL A N 1
ATOM 595 C CA . VAL A 1 77 ? 8.024 0.637 5.487 1.00 95.19 77 VAL A CA 1
ATOM 596 C C . VAL A 1 77 ? 9.334 1.164 4.908 1.00 95.19 77 VAL A C 1
ATOM 598 O O . VAL A 1 77 ? 9.431 2.317 4.501 1.00 95.19 77 VAL A O 1
ATOM 601 N N . PHE A 1 78 ? 10.358 0.315 4.853 1.00 90.69 78 PHE A N 1
ATOM 602 C CA . PHE A 1 78 ? 11.690 0.680 4.351 1.00 90.69 78 PHE A CA 1
ATOM 603 C C . PHE A 1 78 ? 12.019 0.033 3.002 1.00 90.69 78 PHE A C 1
ATOM 605 O O . PHE A 1 78 ? 13.183 -0.048 2.620 1.00 90.69 78 PHE A O 1
ATOM 612 N N . ASP A 1 79 ? 10.994 -0.429 2.289 1.00 88.12 79 ASP A N 1
ATOM 613 C CA . ASP A 1 79 ? 11.124 -1.146 1.028 1.00 88.12 79 ASP A CA 1
ATOM 614 C C . ASP A 1 79 ? 10.317 -0.436 -0.065 1.00 88.12 79 ASP A C 1
ATOM 616 O O . ASP A 1 79 ? 9.100 -0.273 0.046 1.00 88.12 79 ASP A O 1
ATOM 620 N N . GLN A 1 80 ? 11.007 -0.010 -1.124 1.00 90.38 80 GLN A N 1
ATOM 621 C CA . GLN A 1 80 ? 10.397 0.657 -2.275 1.00 90.38 80 GLN A CA 1
ATOM 622 C C . GLN A 1 80 ? 9.570 -0.288 -3.160 1.00 90.38 80 GLN A C 1
ATOM 624 O O . GLN A 1 80 ? 8.835 0.193 -4.023 1.00 90.38 80 GLN A O 1
ATOM 629 N N . GLY A 1 81 ? 9.654 -1.609 -2.947 1.00 90.69 81 GLY A N 1
ATOM 630 C CA . GLY A 1 81 ? 8.898 -2.629 -3.679 1.00 90.69 81 GLY A CA 1
ATOM 631 C C . GLY A 1 81 ? 7.388 -2.381 -3.693 1.00 90.69 81 GL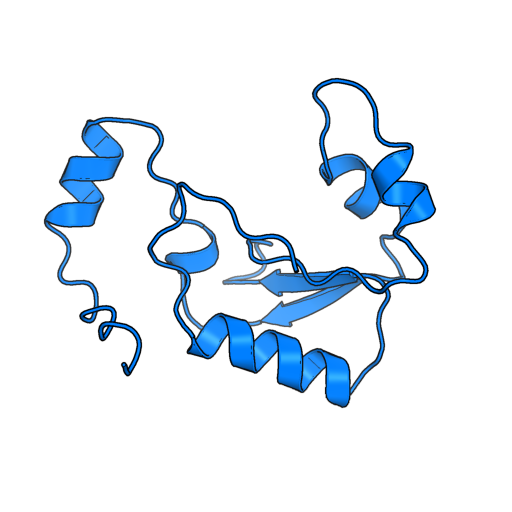Y A C 1
ATOM 632 O O . GLY A 1 81 ? 6.715 -2.751 -4.650 1.00 90.69 81 GLY A O 1
ATOM 633 N N . ILE A 1 82 ? 6.863 -1.639 -2.710 1.00 93.94 82 ILE A N 1
ATOM 634 C CA . ILE A 1 82 ? 5.457 -1.207 -2.641 1.00 93.94 82 ILE A CA 1
ATOM 635 C C . ILE A 1 82 ? 4.993 -0.298 -3.796 1.00 93.94 82 ILE A C 1
ATOM 637 O O . ILE A 1 82 ? 3.795 -0.007 -3.907 1.00 93.94 82 ILE A O 1
ATOM 641 N N . HIS A 1 83 ? 5.927 0.194 -4.616 1.00 94.06 83 HIS A N 1
ATOM 642 C CA . HIS A 1 83 ? 5.696 1.101 -5.746 1.00 94.06 83 HIS A CA 1
ATOM 643 C C . HIS A 1 83 ? 6.150 0.532 -7.097 1.00 94.06 83 HIS A C 1
ATOM 645 O O . HIS A 1 83 ? 6.104 1.255 -8.091 1.00 94.06 83 HIS A O 1
ATOM 651 N N . LEU A 1 84 ? 6.656 -0.704 -7.136 1.00 92.56 84 LEU A N 1
ATOM 652 C CA . LEU A 1 84 ? 7.234 -1.281 -8.348 1.00 92.56 84 LEU A CA 1
ATOM 653 C C . LEU A 1 84 ? 6.214 -2.168 -9.061 1.00 92.56 84 LEU A C 1
ATOM 655 O O . LEU A 1 84 ? 6.014 -3.317 -8.669 1.00 92.56 84 LEU A O 1
ATOM 659 N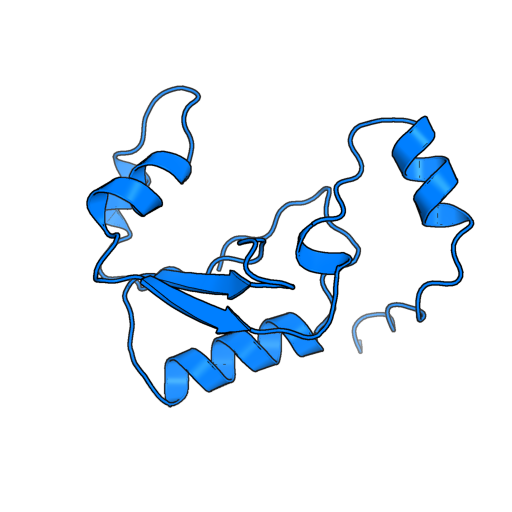 N . ASP A 1 85 ? 5.623 -1.620 -10.120 1.00 93.88 85 ASP A N 1
ATOM 660 C CA . ASP A 1 85 ? 4.719 -2.314 -11.039 1.00 93.88 85 ASP A CA 1
ATOM 661 C C . ASP A 1 85 ? 5.484 -2.789 -12.292 1.00 93.88 85 ASP A C 1
ATOM 663 O O . ASP A 1 85 ? 6.446 -2.149 -12.738 1.00 93.88 85 ASP A O 1
ATOM 667 N N . VAL A 1 86 ? 5.058 -3.916 -12.869 1.00 94.31 86 VAL A N 1
ATOM 668 C CA . VAL A 1 86 ? 5.580 -4.460 -14.134 1.00 94.31 86 VAL A CA 1
ATOM 669 C C . VAL A 1 86 ? 4.521 -4.316 -15.236 1.00 94.31 86 VAL A C 1
ATOM 671 O O . VAL A 1 86 ? 3.879 -5.290 -15.624 1.00 94.31 86 VAL A O 1
ATOM 674 N N . ASP A 1 87 ? 4.343 -3.095 -15.747 1.00 94.50 87 ASP A N 1
ATOM 675 C CA . ASP A 1 87 ? 3.342 -2.782 -16.783 1.00 94.50 87 ASP A CA 1
ATOM 676 C C . ASP A 1 87 ? 3.857 -3.017 -18.213 1.00 94.50 87 ASP A C 1
ATOM 678 O O . ASP A 1 87 ? 3.103 -3.390 -19.118 1.00 94.50 87 ASP A O 1
ATOM 682 N N . THR A 1 88 ? 5.149 -2.765 -18.441 1.00 95.56 88 THR A N 1
ATOM 683 C CA . THR A 1 88 ? 5.771 -2.787 -19.774 1.00 95.56 88 THR A CA 1
ATOM 684 C C . THR A 1 88 ? 6.936 -3.767 -19.866 1.00 95.56 88 THR A C 1
ATOM 686 O O . THR A 1 88 ? 7.496 -4.222 -18.865 1.00 95.56 88 THR A O 1
ATOM 689 N N . ILE A 1 89 ? 7.351 -4.088 -21.097 1.00 93.81 89 ILE A N 1
ATOM 690 C CA . ILE A 1 89 ? 8.538 -4.924 -21.309 1.00 93.81 89 ILE A CA 1
ATOM 691 C C . ILE A 1 89 ? 9.813 -4.210 -20.835 1.00 93.81 89 ILE A C 1
ATOM 693 O O . ILE A 1 89 ? 10.762 -4.860 -20.397 1.00 93.81 89 ILE A O 1
ATOM 697 N N . GLU A 1 90 ? 9.835 -2.878 -20.888 1.00 93.06 90 GLU A N 1
ATOM 698 C CA . GLU A 1 90 ? 10.895 -2.048 -20.327 1.00 93.06 90 GLU A CA 1
ATOM 699 C C . GLU A 1 90 ? 10.938 -2.146 -18.797 1.00 93.06 90 GLU A C 1
ATOM 701 O O . GLU A 1 90 ? 12.030 -2.304 -18.248 1.00 93.06 90 GLU A O 1
ATOM 706 N N . ASP A 1 91 ? 9.784 -2.121 -18.117 1.00 92.12 91 ASP A N 1
ATOM 707 C CA . ASP A 1 91 ? 9.713 -2.334 -16.664 1.00 92.12 91 ASP A CA 1
ATOM 708 C C . ASP A 1 91 ? 10.232 -3.719 -16.296 1.00 92.12 91 ASP A C 1
ATOM 710 O O . ASP A 1 91 ? 11.083 -3.835 -15.415 1.00 92.12 91 ASP A O 1
ATOM 714 N N . TYR A 1 92 ? 9.787 -4.751 -17.020 1.00 92.19 92 TYR A N 1
ATOM 715 C CA . TYR A 1 92 ? 10.253 -6.120 -16.820 1.00 92.19 92 TYR A CA 1
ATOM 716 C C . TYR A 1 92 ? 11.774 -6.223 -16.943 1.00 92.19 92 TYR A C 1
ATOM 718 O O . TYR A 1 92 ? 12.417 -6.734 -16.035 1.00 92.19 92 TYR A O 1
ATOM 726 N N . ARG A 1 93 ? 12.370 -5.701 -18.024 1.00 91.44 93 ARG A N 1
ATOM 727 C CA . ARG A 1 93 ? 13.830 -5.742 -18.222 1.00 91.44 93 ARG A CA 1
ATOM 728 C C . ARG A 1 93 ? 14.571 -4.993 -17.119 1.00 91.44 93 ARG A C 1
ATOM 730 O O . ARG A 1 93 ? 15.481 -5.542 -16.512 1.00 91.44 93 ARG A O 1
ATOM 737 N N . ARG A 1 94 ? 14.140 -3.763 -16.816 1.00 89.19 94 ARG A N 1
ATOM 738 C CA . ARG A 1 94 ? 14.742 -2.937 -15.758 1.00 89.19 94 ARG A CA 1
ATOM 739 C C . ARG A 1 94 ? 14.725 -3.650 -14.407 1.00 89.19 94 ARG A C 1
ATOM 741 O O . ARG A 1 94 ? 15.674 -3.516 -13.642 1.00 89.19 94 ARG A O 1
ATOM 748 N N . LEU A 1 95 ? 13.631 -4.339 -14.097 1.00 89.12 95 LEU A N 1
ATOM 749 C CA . LEU A 1 95 ? 13.415 -4.966 -12.799 1.00 89.12 95 LEU A CA 1
ATOM 750 C C . LEU A 1 95 ? 13.978 -6.392 -12.713 1.00 89.12 95 LEU A C 1
ATOM 752 O O . LEU A 1 95 ? 14.305 -6.830 -11.619 1.00 89.12 95 LEU A O 1
ATOM 756 N N . ALA A 1 96 ? 14.126 -7.096 -13.835 1.00 85.62 96 ALA A N 1
ATOM 757 C CA . ALA A 1 96 ? 14.755 -8.415 -13.890 1.00 85.62 96 ALA A CA 1
ATOM 758 C C . ALA A 1 96 ? 16.286 -8.347 -13.760 1.00 85.62 96 ALA A C 1
ATOM 760 O O . ALA A 1 96 ? 16.883 -9.257 -13.195 1.00 85.62 96 ALA A O 1
ATOM 761 N N . ASP A 1 97 ? 16.904 -7.276 -14.269 1.00 74.94 97 ASP A N 1
ATOM 762 C CA . ASP A 1 97 ? 18.363 -7.084 -14.236 1.00 74.94 97 ASP A CA 1
ATOM 763 C C . ASP A 1 97 ? 18.860 -6.422 -12.940 1.00 74.94 97 ASP A C 1
ATOM 765 O O . ASP A 1 97 ? 20.062 -6.363 -12.679 1.00 74.94 97 ASP A O 1
ATOM 769 N N . ALA A 1 98 ? 17.952 -5.878 -12.132 1.00 67.00 98 ALA A N 1
ATOM 770 C CA . ALA A 1 98 ? 18.299 -5.351 -10.826 1.00 67.00 98 ALA A CA 1
ATOM 771 C C . ALA A 1 98 ? 18.494 -6.521 -9.850 1.00 67.00 98 ALA A C 1
ATOM 773 O O . ALA A 1 98 ? 17.612 -7.369 -9.726 1.00 67.00 98 ALA A O 1
ATOM 774 N N . ASP A 1 99 ? 19.634 -6.548 -9.148 1.00 57.88 99 ASP A N 1
ATOM 775 C CA . ASP A 1 99 ? 19.915 -7.475 -8.042 1.00 57.88 99 ASP A CA 1
ATOM 776 C C . ASP A 1 99 ? 18.919 -7.229 -6.896 1.00 57.88 99 ASP A C 1
ATOM 778 O O . ASP A 1 99 ? 19.206 -6.553 -5.903 1.00 57.88 99 ASP A O 1
ATOM 782 N N . PHE A 1 100 ? 17.704 -7.740 -7.051 1.00 60.72 100 PHE A N 1
ATOM 783 C CA . PHE A 1 100 ? 16.732 -7.801 -5.979 1.00 60.72 100 PHE A CA 1
ATOM 784 C C . PHE A 1 100 ? 17.037 -9.021 -5.111 1.00 60.72 100 PHE A C 1
ATOM 786 O O . PHE A 1 100 ? 17.405 -10.075 -5.638 1.00 60.72 100 PHE A O 1
ATOM 793 N N . PRO A 1 101 ? 16.897 -8.903 -3.778 1.00 51.47 101 PRO A N 1
ATOM 794 C CA . PRO A 1 101 ? 17.064 -10.046 -2.899 1.00 51.47 101 PRO A CA 1
ATOM 795 C C . PRO A 1 101 ? 16.122 -11.159 -3.358 1.00 51.47 101 PRO A C 1
ATOM 797 O O . PRO A 1 101 ? 14.930 -10.931 -3.566 1.00 51.47 101 PRO A O 1
ATOM 800 N N . GLU A 1 102 ? 16.693 -12.346 -3.552 1.00 49.91 102 GLU A N 1
ATOM 801 C CA . GLU A 1 102 ? 15.990 -13.539 -4.006 1.00 49.91 102 GLU A CA 1
ATOM 802 C C . GLU A 1 102 ? 14.718 -13.723 -3.166 1.00 49.91 102 GLU A C 1
ATOM 804 O O . GLU A 1 102 ? 14.775 -13.851 -1.938 1.00 49.91 102 GLU A O 1
ATOM 809 N N . ILE A 1 103 ? 13.552 -13.690 -3.816 1.00 52.62 103 ILE A N 1
ATOM 810 C CA . ILE A 1 103 ? 12.292 -14.017 -3.153 1.00 52.62 103 ILE A CA 1
ATOM 811 C C . ILE A 1 103 ? 12.368 -15.512 -2.879 1.00 52.62 103 ILE A C 1
ATOM 813 O O . ILE A 1 103 ? 12.143 -16.327 -3.777 1.00 52.62 103 ILE A O 1
ATOM 817 N N . ALA A 1 104 ? 12.765 -15.865 -1.654 1.00 42.69 104 ALA A N 1
ATOM 818 C CA . ALA A 1 104 ? 12.888 -17.251 -1.244 1.00 42.69 104 ALA A CA 1
ATOM 819 C C . ALA A 1 104 ? 11.582 -17.983 -1.600 1.00 42.69 104 ALA A C 1
ATOM 821 O O . ALA A 1 104 ? 10.499 -17.502 -1.241 1.00 42.69 104 ALA A O 1
ATOM 822 N N . PRO A 1 105 ? 11.651 -19.109 -2.334 1.00 40.81 10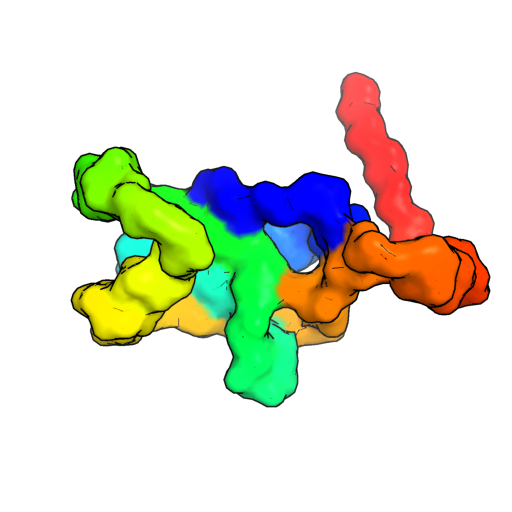5 PRO A N 1
ATOM 823 C CA . PRO A 1 105 ? 10.453 -19.829 -2.726 1.00 40.81 105 PRO A CA 1
ATOM 824 C C . PRO A 1 105 ? 9.657 -20.219 -1.473 1.00 40.81 105 PRO A C 1
ATOM 826 O O . PRO A 1 105 ? 10.260 -20.512 -0.434 1.00 40.81 105 PRO A O 1
ATOM 829 N N . PRO A 1 106 ? 8.313 -20.229 -1.544 1.00 42.41 106 PRO A N 1
ATOM 830 C CA . PRO A 1 106 ? 7.488 -20.600 -0.404 1.00 42.41 106 PRO A CA 1
ATOM 831 C C . PRO A 1 106 ? 7.902 -21.990 0.087 1.00 42.41 106 PRO A C 1
ATOM 833 O O . PRO A 1 106 ? 8.056 -22.920 -0.711 1.00 42.41 106 PRO A O 1
ATOM 836 N N . ALA A 1 107 ? 8.121 -22.118 1.398 1.00 42.59 107 ALA A N 1
ATOM 837 C CA . ALA A 1 107 ? 8.420 -23.403 2.016 1.00 42.59 107 ALA A CA 1
ATOM 838 C C . ALA A 1 107 ? 7.302 -24.403 1.666 1.00 42.59 107 ALA A C 1
ATOM 840 O O . ALA A 1 107 ? 6.122 -24.076 1.806 1.00 42.59 107 ALA A O 1
ATOM 841 N N . LYS A 1 108 ? 7.694 -25.574 1.146 1.00 40.31 108 LYS A N 1
ATOM 842 C CA . LYS A 1 108 ? 6.786 -26.678 0.800 1.00 40.31 108 LYS A CA 1
ATOM 843 C C . LYS A 1 108 ? 6.027 -27.200 2.013 1.00 40.31 108 LYS A C 1
ATOM 845 O O . LYS A 1 108 ? 6.642 -27.255 3.101 1.00 40.31 108 LYS A O 1
#